Protein AF-G5QBV2-F1 (afdb_monomer)

Mean predicted aligned error: 3.77 Å

InterPro domains:
  IPR004364 Aminoacyl-tRNA synthetase, class II (D/K/N) [PF00152] (6-51)
  IPR045864 Class II Aminoacyl-tRNA synthetase/Biotinyl protein ligase (BPL) and lipoyl protein ligase (LPL) [G3DSA:3.30.930.10] (2-54)
  IPR045864 Class II Aminoacyl-tRNA synthetase/Biotinyl protein ligase (BPL) and lipoyl protein ligase (LPL) [SSF55681] (3-49)

Sequence (54 aa):
RGLPQQPIDQNLLDALAAGLPDCSGVALGVDRLVMLALGAESLADVIAFTVDRA

Foldseek 3Di:
DPDDDDDDDVVVVVVVVVPDDDDDDDDDDVLVVVCVVVVHDDSVVRDPADPVGD

Radius of gyration: 18.43 Å; Cα contacts (8 Å, |Δi|>4): 18; chains: 1; bounding box: 41×23×41 Å

Structure (mmCIF, N/CA/C/O backbone):
data_AF-G5QBV2-F1
#
_entry.id   AF-G5QBV2-F1
#
loop_
_atom_site.group_PDB
_atom_site.id
_atom_site.type_symbol
_atom_site.label_atom_id
_atom_site.label_alt_id
_atom_site.label_comp_id
_atom_site.label_asym_id
_atom_site.label_entity_id
_atom_site.label_seq_id
_atom_site.pdbx_PDB_ins_code
_atom_site.Cartn_x
_atom_site.Cartn_y
_atom_site.Cartn_z
_atom_site.occupancy
_atom_site.B_iso_or_equiv
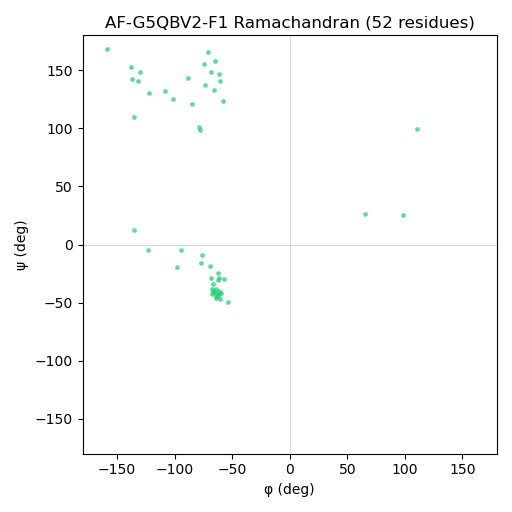_atom_site.auth_seq_id
_atom_site.auth_comp_id
_atom_site.auth_asym_id
_atom_site.auth_atom_id
_atom_site.pdbx_PDB_model_num
ATOM 1 N N . ARG A 1 1 ? 20.192 12.244 10.212 1.00 66.25 1 ARG A N 1
ATOM 2 C CA . ARG A 1 1 ? 21.255 12.239 9.171 1.00 66.25 1 ARG A CA 1
ATOM 3 C C . ARG A 1 1 ? 22.225 11.122 9.542 1.00 66.25 1 ARG A C 1
ATOM 5 O O . ARG A 1 1 ? 22.537 11.039 10.718 1.00 66.25 1 ARG A O 1
ATOM 12 N N . GLY A 1 2 ? 22.604 10.248 8.603 1.00 92.44 2 GLY A N 1
ATOM 13 C CA . GLY A 1 2 ? 23.308 8.985 8.903 1.00 92.44 2 GLY A CA 1
ATOM 14 C C . GLY A 1 2 ? 22.402 7.745 8.946 1.00 92.44 2 GLY A C 1
ATOM 15 O O . GLY A 1 2 ? 22.716 6.789 9.642 1.00 92.44 2 GLY A O 1
ATOM 16 N N . LEU A 1 3 ? 21.260 7.771 8.246 1.00 94.62 3 LEU A N 1
ATOM 17 C CA . LEU A 1 3 ? 20.465 6.556 8.049 1.00 94.62 3 LEU A CA 1
ATOM 18 C C . LEU A 1 3 ? 21.231 5.587 7.131 1.00 94.62 3 LEU A C 1
ATOM 20 O O . LEU A 1 3 ? 21.970 6.059 6.260 1.00 94.62 3 LEU A O 1
ATOM 24 N N . PRO A 1 4 ? 21.066 4.265 7.304 1.00 96.19 4 PRO A N 1
ATOM 25 C CA . PRO A 1 4 ? 21.702 3.286 6.433 1.00 96.19 4 PRO A CA 1
ATOM 26 C C . PRO A 1 4 ? 21.231 3.465 4.989 1.00 96.19 4 PRO A C 1
ATOM 28 O O . PRO A 1 4 ? 20.047 3.706 4.735 1.00 96.19 4 PRO A O 1
ATOM 31 N N . GLN A 1 5 ? 22.157 3.318 4.043 1.00 96.94 5 GLN A N 1
ATOM 32 C CA . GLN A 1 5 ? 21.797 3.251 2.631 1.00 96.94 5 GLN A CA 1
ATOM 33 C C . GLN A 1 5 ? 20.992 1.976 2.373 1.00 96.94 5 GLN A C 1
ATOM 35 O O . GLN A 1 5 ? 21.368 0.899 2.833 1.00 96.94 5 GLN A O 1
ATOM 40 N N . GLN A 1 6 ? 19.885 2.118 1.649 1.00 96.56 6 GLN A N 1
ATOM 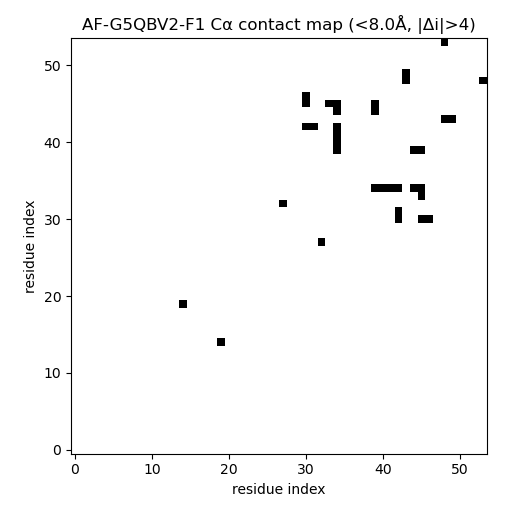41 C CA . GLN A 1 6 ? 19.117 0.982 1.152 1.00 96.56 6 GLN A CA 1
ATOM 42 C C . GLN A 1 6 ? 19.672 0.566 -0.215 1.00 96.56 6 GLN A C 1
ATOM 44 O O . GLN A 1 6 ? 20.078 1.443 -0.984 1.00 96.56 6 GLN A O 1
ATOM 49 N N . PRO A 1 7 ? 19.711 -0.739 -0.529 1.00 97.75 7 PRO A N 1
ATOM 50 C CA . PRO A 1 7 ? 20.074 -1.191 -1.864 1.00 97.75 7 PRO A CA 1
ATOM 51 C C . PRO A 1 7 ? 19.070 -0.662 -2.895 1.00 97.75 7 PRO A C 1
ATOM 53 O O . PRO A 1 7 ? 17.882 -0.512 -2.608 1.00 97.75 7 PRO A O 1
ATOM 56 N N . ILE A 1 8 ? 19.559 -0.382 -4.100 1.00 98.12 8 ILE A N 1
ATOM 57 C CA . ILE A 1 8 ? 18.715 0.016 -5.228 1.00 98.12 8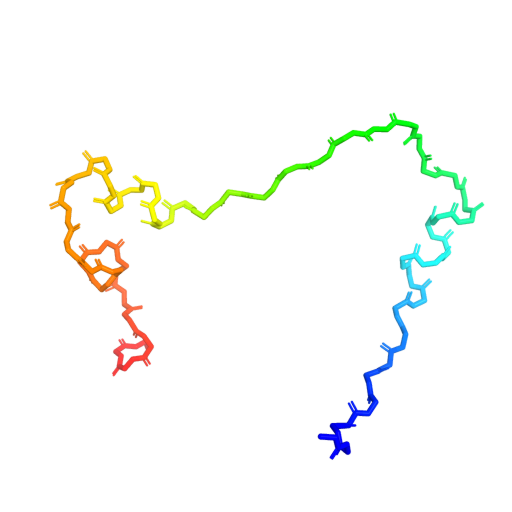 ILE A CA 1
ATOM 58 C C . ILE A 1 8 ? 17.961 -1.216 -5.741 1.00 98.12 8 ILE A C 1
ATOM 60 O O . ILE A 1 8 ? 18.548 -2.289 -5.880 1.00 98.12 8 ILE A O 1
ATOM 64 N N . ASP A 1 9 ? 16.674 -1.054 -6.050 1.00 98.38 9 ASP A N 1
ATOM 65 C CA . ASP A 1 9 ? 15.875 -2.096 -6.696 1.00 98.38 9 ASP A CA 1
ATOM 66 C C . ASP A 1 9 ? 16.190 -2.149 -8.199 1.00 98.38 9 ASP A C 1
ATOM 68 O O . ASP A 1 9 ? 15.686 -1.349 -8.992 1.00 98.38 9 ASP A O 1
ATOM 72 N N . GLN A 1 10 ? 17.052 -3.090 -8.589 1.00 98.50 10 GLN A N 1
ATOM 73 C CA . GLN A 1 10 ? 17.437 -3.272 -9.987 1.00 98.50 10 GLN A CA 1
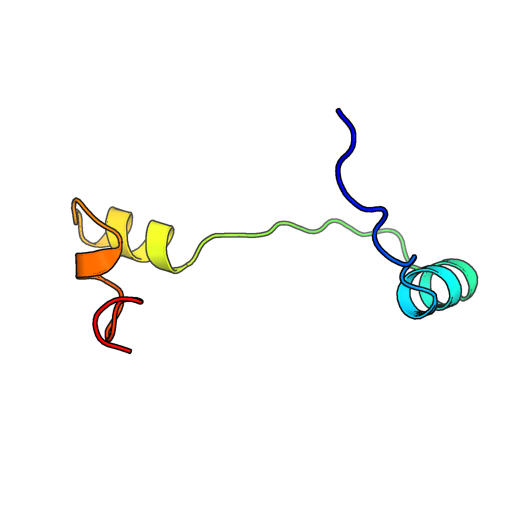ATOM 74 C C . GLN A 1 10 ? 16.275 -3.788 -10.851 1.00 98.50 10 GLN A C 1
ATOM 76 O O . GLN A 1 10 ? 16.205 -3.434 -12.024 1.00 98.50 10 GLN A O 1
ATOM 81 N N . ASN A 1 11 ? 15.318 -4.536 -10.281 1.00 98.38 11 ASN A N 1
ATOM 82 C CA . ASN A 1 11 ? 14.168 -5.039 -11.039 1.00 98.38 11 ASN A CA 1
ATOM 83 C C . ASN A 1 11 ? 13.269 -3.890 -11.499 1.00 98.38 11 ASN A C 1
ATOM 85 O O . ASN A 1 11 ? 12.786 -3.891 -12.631 1.00 98.38 11 ASN A O 1
ATOM 89 N N . LEU A 1 12 ? 13.062 -2.891 -10.634 1.00 98.25 12 LEU A N 1
ATOM 90 C CA . LEU A 1 12 ? 12.320 -1.688 -11.004 1.00 98.25 12 LEU A CA 1
ATOM 91 C C . LEU A 1 12 ? 13.032 -0.919 -12.128 1.00 98.25 12 LEU A C 1
ATOM 93 O O . LEU A 1 12 ? 12.379 -0.489 -13.077 1.00 98.25 12 LEU A O 1
ATOM 97 N N . LEU A 1 13 ? 14.356 -0.757 -12.044 1.00 98.50 13 LEU A N 1
ATOM 98 C CA . LEU A 1 13 ? 15.131 -0.054 -13.073 1.00 98.50 13 LEU A CA 1
ATOM 99 C C . LEU A 1 13 ? 15.096 -0.776 -14.422 1.00 98.50 13 LEU A C 1
ATOM 101 O O . LEU A 1 13 ? 14.868 -0.134 -15.448 1.00 98.50 13 LEU A O 1
ATOM 105 N N . ASP A 1 14 ? 15.269 -2.096 -14.418 1.00 98.69 14 ASP A N 1
ATOM 106 C CA . ASP A 1 14 ? 15.223 -2.908 -15.633 1.00 98.69 14 ASP A CA 1
ATOM 107 C C . ASP A 1 14 ? 13.823 -2.858 -16.272 1.00 98.69 14 ASP A C 1
ATOM 109 O O . ASP A 1 14 ? 13.704 -2.730 -17.492 1.00 98.69 14 ASP 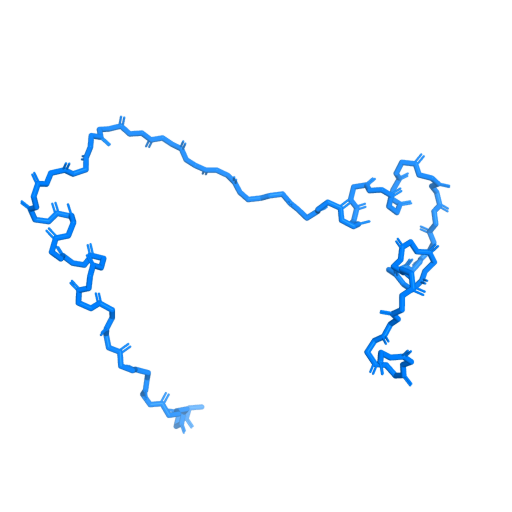A O 1
ATOM 113 N N . ALA A 1 15 ? 12.754 -2.860 -15.464 1.00 98.38 15 ALA A N 1
ATOM 114 C CA . ALA A 1 15 ? 11.381 -2.703 -15.949 1.00 98.38 15 ALA A CA 1
ATOM 115 C C . ALA A 1 15 ? 11.122 -1.314 -16.561 1.00 98.38 15 ALA A C 1
ATOM 117 O O . ALA A 1 15 ? 10.482 -1.210 -17.608 1.00 98.38 15 ALA A O 1
ATOM 118 N N . LEU A 1 16 ? 11.646 -0.246 -15.948 1.00 98.25 16 LEU A N 1
ATOM 119 C CA . LEU A 1 16 ? 11.564 1.108 -16.507 1.00 98.25 16 LEU A CA 1
ATOM 120 C C . LEU A 1 16 ? 12.316 1.210 -17.841 1.00 98.25 16 LEU A C 1
ATOM 122 O O . LEU A 1 16 ? 11.798 1.805 -18.785 1.00 98.25 16 LEU A O 1
ATOM 126 N N . ALA A 1 17 ? 13.500 0.598 -17.936 1.00 98.50 17 ALA A N 1
ATOM 127 C CA . ALA A 1 17 ? 14.298 0.560 -19.160 1.00 98.50 17 ALA A CA 1
ATOM 128 C C . ALA A 1 17 ? 13.628 -0.254 -20.282 1.00 98.50 17 ALA A C 1
ATOM 130 O O . ALA A 1 17 ? 13.743 0.110 -21.452 1.00 98.50 17 ALA A O 1
ATOM 131 N N . ALA A 1 18 ? 12.900 -1.321 -19.936 1.00 98.56 18 ALA A N 1
ATOM 132 C CA . ALA A 1 18 ? 12.106 -2.103 -20.884 1.00 98.56 18 ALA A CA 1
ATOM 133 C C . ALA A 1 18 ? 10.877 -1.343 -21.427 1.00 98.56 18 ALA A C 1
ATOM 135 O O . ALA A 1 18 ? 10.350 -1.712 -22.477 1.00 98.56 18 ALA A O 1
ATOM 136 N N . GLY A 1 19 ? 10.450 -0.272 -20.746 1.00 97.81 19 GLY A N 1
ATOM 137 C CA . GLY A 1 19 ? 9.367 0.618 -21.158 1.00 97.81 19 GLY A CA 1
ATOM 138 C C . GLY A 1 19 ? 8.127 0.486 -20.276 1.00 97.81 19 GLY A C 1
ATOM 139 O O . GLY A 1 19 ? 7.288 -0.389 -20.486 1.00 97.81 19 GLY A O 1
ATOM 140 N N . LEU A 1 20 ? 7.974 1.412 -19.325 1.00 97.62 20 LEU A N 1
ATOM 141 C CA . LEU A 1 20 ? 6.722 1.610 -18.594 1.00 97.62 20 LEU A CA 1
ATOM 142 C C . LEU A 1 20 ? 5.809 2.542 -19.415 1.00 97.62 20 LEU A C 1
ATOM 144 O O . LEU A 1 20 ? 6.221 3.669 -19.702 1.00 97.62 20 LEU A O 1
ATOM 148 N N . PRO A 1 21 ? 4.598 2.114 -19.818 1.00 98.06 21 PRO A N 1
ATOM 149 C CA . PRO A 1 21 ? 3.677 2.984 -20.542 1.00 98.06 21 PRO A CA 1
ATOM 150 C C . PRO A 1 21 ? 3.224 4.162 -19.673 1.00 98.06 21 PRO A C 1
ATOM 152 O O . PRO A 1 21 ? 3.236 4.085 -18.441 1.00 98.06 21 PRO A O 1
ATOM 155 N N . ASP A 1 22 ? 2.777 5.234 -20.326 1.00 98.31 22 ASP A N 1
ATOM 156 C CA . ASP A 1 22 ? 2.185 6.376 -19.631 1.00 98.31 22 ASP A CA 1
ATOM 157 C C . ASP A 1 22 ? 0.973 5.917 -18.808 1.00 98.31 22 ASP A C 1
ATOM 159 O O . ASP A 1 22 ? 0.064 5.249 -19.312 1.00 98.31 22 ASP A O 1
ATOM 163 N N . CYS A 1 23 ? 1.006 6.197 -17.508 1.00 98.00 23 CYS A N 1
ATOM 164 C CA . CYS A 1 23 ? 0.011 5.716 -16.563 1.00 98.00 23 CYS A CA 1
ATOM 165 C C . CYS A 1 23 ? -0.025 6.586 -15.301 1.00 98.00 23 CYS A C 1
ATOM 167 O O . CYS A 1 23 ? 0.839 7.424 -15.053 1.00 98.00 23 CYS A O 1
ATOM 169 N N . SER A 1 24 ? -1.057 6.390 -14.482 1.00 98.19 24 SER A N 1
ATOM 170 C CA . SER A 1 24 ? -1.198 7.023 -13.169 1.00 98.19 24 SER A CA 1
ATOM 171 C C . SER A 1 24 ? -1.559 5.967 -12.130 1.00 98.19 24 SER A C 1
ATOM 173 O O . SER A 1 24 ? -2.347 5.065 -12.410 1.00 98.19 24 SER A O 1
ATOM 175 N N . GLY A 1 25 ? -0.992 6.086 -10.930 1.00 97.50 25 GLY A N 1
ATOM 176 C CA . GLY A 1 25 ? -1.234 5.173 -9.814 1.00 97.50 25 GLY A CA 1
ATOM 177 C C . GLY A 1 25 ? -1.576 5.924 -8.531 1.00 97.50 25 GLY A C 1
ATOM 178 O O . GLY A 1 25 ? -1.093 7.031 -8.300 1.00 97.50 25 GLY A O 1
ATOM 179 N N . VAL A 1 26 ? -2.405 5.312 -7.685 1.00 98.25 26 VAL A N 1
ATOM 180 C CA . VAL A 1 26 ? -2.754 5.817 -6.351 1.00 98.25 26 VAL A CA 1
ATOM 181 C C . VAL A 1 26 ? -2.747 4.663 -5.350 1.00 98.25 26 VAL A C 1
ATOM 183 O O . VAL A 1 26 ? -3.154 3.552 -5.681 1.00 98.25 26 VAL A O 1
ATOM 186 N N . ALA A 1 27 ? -2.288 4.924 -4.126 1.00 98.31 27 ALA A N 1
ATOM 187 C CA . ALA A 1 27 ? -2.343 3.977 -3.015 1.00 98.31 27 ALA A CA 1
ATOM 188 C C . ALA A 1 27 ? -3.394 4.433 -1.993 1.00 98.31 27 ALA A C 1
ATOM 190 O O . ALA A 1 27 ? -3.409 5.597 -1.592 1.00 98.31 27 ALA A O 1
ATOM 191 N N . LEU A 1 28 ? -4.259 3.513 -1.560 1.00 98.31 28 LEU A N 1
ATOM 192 C CA . LEU A 1 28 ? -5.323 3.766 -0.590 1.00 98.31 28 LEU A CA 1
ATOM 193 C C . LEU A 1 28 ? -5.166 2.833 0.614 1.00 98.31 28 LEU A C 1
ATOM 195 O O . LEU A 1 28 ? -5.031 1.622 0.457 1.00 98.31 28 LEU A O 1
ATOM 199 N N . GLY A 1 29 ? -5.200 3.394 1.824 1.00 98.25 29 GLY A N 1
ATOM 200 C CA . GLY A 1 29 ? -5.169 2.612 3.060 1.00 98.25 29 GLY A CA 1
ATOM 201 C C . GLY A 1 29 ? -6.541 2.018 3.366 1.00 98.25 29 GLY A C 1
ATOM 202 O O . GLY A 1 29 ? -7.403 2.731 3.879 1.00 98.25 29 GLY A O 1
ATOM 203 N N . VAL A 1 30 ? -6.736 0.731 3.065 1.00 98.44 30 VAL A N 1
ATOM 204 C CA . VAL A 1 30 ? -8.028 0.039 3.233 1.00 98.44 30 VAL A CA 1
ATOM 205 C C . VAL A 1 30 ? -8.476 0.031 4.691 1.00 98.44 30 VAL A C 1
ATOM 207 O O . VAL A 1 30 ? -9.628 0.350 4.959 1.00 98.44 30 VAL A O 1
ATOM 210 N N . ASP A 1 31 ? -7.577 -0.220 5.643 1.00 98.38 31 ASP 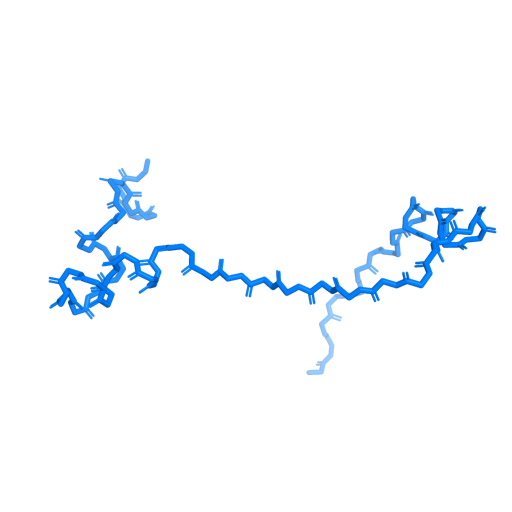A N 1
ATOM 211 C CA . ASP A 1 31 ? -7.936 -0.240 7.068 1.00 98.38 31 ASP A CA 1
ATOM 212 C C . ASP A 1 31 ? -8.453 1.125 7.531 1.00 98.38 31 ASP A C 1
ATOM 214 O O . ASP A 1 31 ? -9.455 1.221 8.231 1.00 98.38 31 ASP A O 1
ATOM 218 N N . ARG A 1 32 ? -7.829 2.214 7.062 1.00 98.44 32 ARG A N 1
ATOM 219 C CA . ARG A 1 32 ? -8.304 3.575 7.352 1.00 98.44 32 ARG A CA 1
ATOM 220 C C . ARG A 1 32 ? -9.641 3.869 6.681 1.00 98.44 32 ARG A C 1
ATOM 222 O O . ARG A 1 32 ? -10.476 4.531 7.288 1.00 98.44 32 ARG A O 1
ATOM 229 N N . LEU A 1 33 ? -9.851 3.391 5.454 1.00 98.69 33 LEU A N 1
ATOM 230 C CA . LEU A 1 33 ? -11.143 3.513 4.779 1.00 98.69 33 LEU A CA 1
ATOM 231 C C . LEU A 1 33 ? -12.242 2.806 5.581 1.00 98.69 33 LEU A C 1
ATOM 233 O O . LEU A 1 33 ? -13.292 3.397 5.809 1.00 98.69 33 LEU A O 1
ATOM 237 N N . VAL A 1 34 ? -11.988 1.579 6.039 1.00 98.69 34 VAL A N 1
ATOM 238 C CA . VAL A 1 34 ? -12.928 0.804 6.859 1.00 98.69 34 VAL A CA 1
ATOM 239 C C . VAL A 1 34 ? -13.176 1.490 8.201 1.00 98.69 34 VAL A C 1
ATOM 241 O O . VAL A 1 34 ? -14.329 1.667 8.580 1.00 98.69 34 VAL A O 1
ATOM 244 N N . MET A 1 35 ? -12.121 1.947 8.882 1.00 98.75 35 MET A N 1
ATOM 245 C CA . MET A 1 35 ? -12.216 2.691 10.142 1.00 98.75 35 MET A CA 1
ATOM 246 C C . MET A 1 35 ? -13.152 3.896 10.008 1.00 98.75 35 MET A C 1
ATOM 248 O O . MET A 1 35 ? -14.088 4.039 10.787 1.00 98.75 35 MET A O 1
ATOM 252 N N . LEU A 1 36 ? -12.964 4.716 8.969 1.00 98.62 36 LEU A N 1
ATOM 253 C CA . LEU A 1 36 ? -13.823 5.871 8.708 1.00 98.62 36 LEU A CA 1
ATOM 254 C C . LEU A 1 36 ? -15.250 5.467 8.318 1.00 98.62 36 LEU A C 1
ATOM 256 O O . LEU A 1 36 ? -16.203 6.067 8.807 1.00 98.62 36 LEU A O 1
ATOM 260 N N . ALA A 1 37 ? -15.411 4.452 7.463 1.00 98.69 37 ALA A N 1
ATOM 261 C CA . ALA A 1 37 ? -16.723 3.974 7.025 1.00 98.69 37 ALA A CA 1
ATOM 262 C C . ALA A 1 37 ? -17.571 3.422 8.183 1.00 98.69 37 ALA A C 1
ATOM 264 O O . ALA A 1 37 ? -18.796 3.522 8.145 1.00 98.69 37 ALA A O 1
ATOM 265 N N . LEU A 1 38 ? -16.923 2.857 9.205 1.00 98.62 38 LEU A N 1
ATOM 266 C CA . LEU A 1 38 ? -17.565 2.326 10.408 1.00 98.62 38 LEU A CA 1
ATOM 267 C C . LEU A 1 38 ? -17.614 3.330 11.571 1.00 98.62 38 LEU A C 1
ATOM 269 O O . LEU A 1 38 ? -18.207 3.023 12.601 1.00 98.62 38 LEU A O 1
ATOM 273 N N . GLY A 1 39 ? -17.009 4.514 11.428 1.00 98.44 39 GLY A N 1
ATOM 274 C CA . GLY A 1 39 ? -16.907 5.500 12.507 1.00 98.44 39 GLY A CA 1
ATOM 275 C C . GLY A 1 39 ? -16.047 5.041 13.692 1.00 98.44 39 GLY A C 1
ATOM 276 O O . GLY A 1 39 ? -16.275 5.491 14.810 1.00 98.44 39 GLY A O 1
ATOM 277 N N . ALA A 1 40 ? -15.095 4.135 13.465 1.00 98.56 40 ALA A N 1
ATOM 278 C CA . ALA A 1 40 ? -14.155 3.679 14.482 1.00 98.56 40 ALA A CA 1
ATOM 279 C C . ALA A 1 40 ? -13.075 4.737 14.772 1.00 98.56 40 ALA A C 1
ATOM 281 O O . ALA A 1 40 ? -12.755 5.574 13.923 1.00 98.56 40 ALA A O 1
ATOM 282 N N . GLU A 1 41 ? -12.495 4.691 15.971 1.00 98.25 41 GLU A N 1
ATOM 283 C CA . GLU A 1 41 ? -11.541 5.704 16.444 1.00 98.25 41 GLU A CA 1
ATOM 284 C C . GLU A 1 41 ? -10.079 5.267 16.272 1.00 98.25 41 GLU A C 1
ATOM 286 O O . GLU A 1 41 ? -9.175 6.107 16.259 1.00 98.25 41 GLU A O 1
ATOM 291 N N . SER A 1 42 ? -9.831 3.963 16.110 1.00 98.06 42 SER A N 1
ATOM 292 C CA . SER A 1 42 ? -8.495 3.384 15.988 1.00 98.06 42 SER A CA 1
ATOM 293 C C . SER A 1 42 ? -8.414 2.302 14.909 1.00 98.06 42 SER A C 1
ATOM 295 O O . SER A 1 42 ? -9.368 1.577 14.639 1.00 98.06 42 SER A O 1
ATOM 297 N N . LEU A 1 43 ? -7.219 2.116 14.331 1.00 98.12 43 LEU A N 1
ATOM 298 C CA . LEU A 1 43 ? -6.941 0.985 13.433 1.00 98.12 43 LEU A CA 1
ATOM 299 C C . LEU A 1 43 ? -7.100 -0.369 14.137 1.00 98.12 43 LEU A C 1
ATOM 301 O O . LEU A 1 43 ? -7.448 -1.355 13.496 1.00 98.12 43 LEU A O 1
ATOM 305 N N . ALA A 1 44 ? -6.863 -0.414 15.450 1.00 97.69 44 ALA A N 1
ATOM 306 C CA . ALA A 1 44 ? -7.030 -1.626 16.246 1.00 97.69 44 ALA A CA 1
ATOM 307 C C . ALA A 1 44 ? -8.482 -2.130 16.266 1.00 97.69 44 ALA A C 1
ATOM 309 O O . ALA A 1 44 ? -8.702 -3.323 16.442 1.00 97.69 44 ALA A O 1
ATOM 310 N N 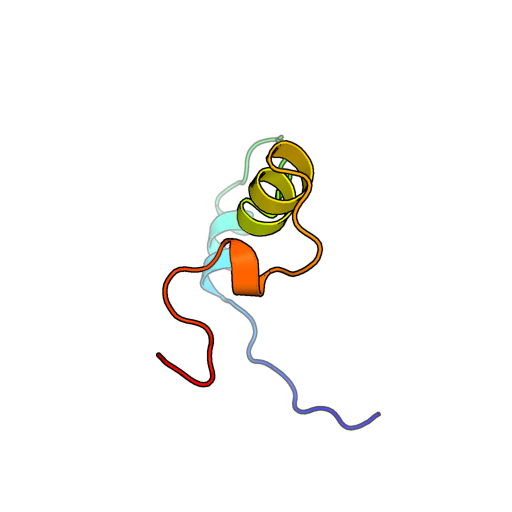. ASP A 1 45 ? -9.455 -1.244 16.040 1.00 97.81 45 ASP A N 1
ATOM 311 C CA . ASP A 1 45 ? -10.878 -1.592 16.039 1.00 97.81 45 ASP A CA 1
ATOM 312 C C . ASP A 1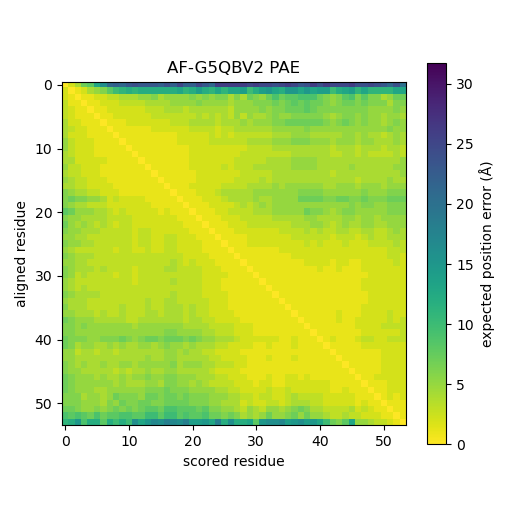 45 ? -11.304 -2.310 14.746 1.00 97.81 45 ASP A C 1
ATOM 314 O O . ASP A 1 45 ? -12.379 -2.905 14.689 1.00 97.81 45 ASP A O 1
ATOM 318 N N . VAL A 1 46 ? -10.478 -2.243 13.692 1.00 98.00 46 VAL A N 1
ATOM 319 C CA . VAL A 1 46 ? -10.786 -2.784 12.355 1.00 98.00 46 VAL A CA 1
ATOM 320 C C . VAL A 1 46 ? -9.763 -3.802 11.844 1.00 98.00 46 VAL A C 1
ATOM 322 O O . VAL A 1 46 ? -9.975 -4.409 10.796 1.00 98.00 46 VAL A O 1
ATOM 325 N N . ILE A 1 47 ? -8.675 -4.025 12.583 1.00 98.19 47 ILE A N 1
ATOM 326 C CA . ILE A 1 47 ? -7.663 -5.044 12.293 1.00 98.19 47 ILE A CA 1
ATOM 327 C C . ILE A 1 47 ? -7.901 -6.245 13.214 1.00 98.19 47 ILE A C 1
ATOM 329 O O . ILE A 1 47 ? -7.907 -6.104 14.431 1.00 98.19 47 ILE A O 1
ATOM 333 N N . ALA A 1 48 ? -8.050 -7.442 12.637 1.00 97.50 48 ALA A N 1
ATOM 334 C CA . ALA A 1 48 ? -8.394 -8.653 13.391 1.00 97.50 48 ALA A CA 1
ATOM 335 C C . ALA A 1 48 ? -7.375 -9.013 14.490 1.00 97.50 48 ALA A C 1
ATOM 337 O O . ALA A 1 48 ? -7.762 -9.388 15.595 1.00 97.50 48 ALA A O 1
ATOM 338 N N . PHE A 1 49 ? -6.081 -8.888 14.184 1.00 97.69 49 PHE A N 1
ATOM 339 C CA . PHE A 1 49 ? -4.979 -9.115 15.116 1.00 97.69 49 PHE A CA 1
ATOM 340 C C . PHE A 1 49 ? -3.973 -7.979 14.957 1.00 97.69 49 PHE A C 1
ATOM 342 O O . PHE A 1 49 ? -3.318 -7.847 13.921 1.00 97.69 49 PHE A O 1
ATOM 349 N N . THR A 1 50 ? -3.895 -7.111 15.959 1.00 96.88 50 THR A N 1
ATOM 350 C CA . THR A 1 50 ? -2.922 -6.017 15.997 1.00 96.88 50 THR A CA 1
ATOM 351 C C . THR A 1 50 ? -1.512 -6.554 16.227 1.00 96.88 50 THR A C 1
ATOM 353 O O . THR A 1 50 ? -1.335 -7.693 16.643 1.00 96.88 50 THR A O 1
ATOM 356 N N . VAL A 1 51 ? -0.483 -5.736 15.992 1.00 96.88 51 VAL A N 1
ATOM 357 C CA . VAL A 1 51 ? 0.923 -6.164 16.128 1.00 96.88 51 VAL A CA 1
ATOM 358 C C . VAL A 1 51 ? 1.278 -6.712 17.521 1.00 96.88 51 VAL A C 1
ATOM 360 O O . VAL A 1 51 ? 2.129 -7.585 17.633 1.00 96.88 51 VAL A O 1
ATOM 363 N N . ASP A 1 52 ? 0.618 -6.243 18.584 1.00 95.75 52 ASP A N 1
ATOM 364 C CA . ASP A 1 52 ? 0.775 -6.740 19.959 1.00 95.75 52 ASP A CA 1
ATOM 365 C C . ASP A 1 52 ? 0.080 -8.092 20.221 1.00 95.75 52 ASP A C 1
ATOM 367 O O . ASP A 1 52 ? 0.270 -8.680 21.286 1.00 95.75 52 ASP A O 1
ATOM 371 N N . ARG A 1 53 ? -0.733 -8.579 19.273 1.00 93.62 53 ARG A N 1
ATOM 372 C CA . ARG A 1 53 ? -1.597 -9.771 19.385 1.00 93.62 53 ARG A CA 1
ATOM 373 C C . ARG A 1 53 ? -1.530 -10.685 18.152 1.00 93.62 53 ARG A C 1
ATOM 375 O O . ARG A 1 53 ? -2.405 -11.539 18.003 1.00 93.62 53 ARG A O 1
ATOM 382 N N . ALA A 1 54 ? -0.557 -10.453 17.270 1.00 79.56 54 ALA A N 1
ATOM 383 C CA . ALA A 1 54 ? -0.351 -11.185 16.021 1.00 79.56 54 ALA A CA 1
ATOM 384 C C . ALA A 1 54 ? 0.278 -12.566 16.243 1.00 79.56 54 ALA A C 1
ATOM 386 O O . ALA A 1 54 ? 1.055 -12.721 17.214 1.00 79.56 54 ALA A O 1
#

Secondary structure (DSSP, 8-state):
--PPPPPP-HHHHHHHHHHPPS-------HHHHHHHHHT-SSGGGT-SS-TT--

Solvent-accessible surface area (backbone atoms only — not comparable to full-atom values): 3809 Å² total; per-residue (Å²): 135,86,74,83,86,76,84,81,66,60,69,61,52,52,47,50,74,75,61,66,75,96,80,85,87,87,88,78,64,61,62,58,51,50,20,59,76,69,68,48,94,45,66,68,81,66,40,96,57,43,89,95,64,102

Organism: NCBI:txid913242

pLDDT: m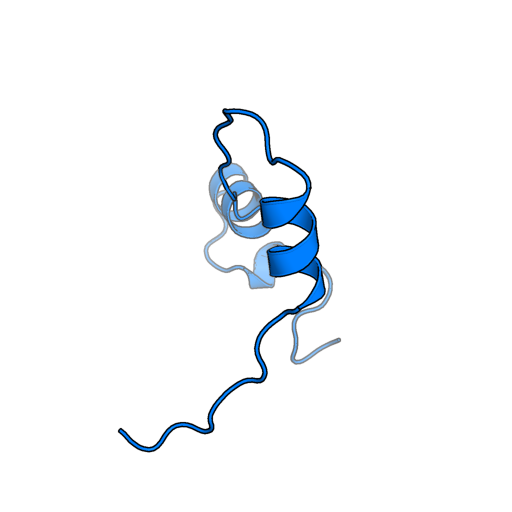ean 96.86, std 5.02, range [66.25, 98.75]